Protein AF-A0A9D6UCI3-F1 (afdb_monomer)

pLDDT: mean 88.57, std 8.74, range [56.91, 96.25]

Foldseek 3Di:
DQAQDPQWGWDADVVVQKIFTAHPVGHTDDIDGHDPDVVSCVVVVNPDDDDPHDDDPPDVVVVD

Radius of gyration: 13.0 Å; Cα contacts (8 Å, |Δi|>4): 84; chains: 1; bounding box: 30×25×31 Å

Secondary structure (DSSP, 8-state):
----BTT-EEEEETTTTEEEEE-TTS-EEEEEE--SSHHHHHHTT--PPP-SSB--TT-GGGT-

Nearest PDB structures (foldseek):
  1tfk-assembly1_A  TM=7.956E-01  e=1.145E+00  Escherichia coli
  5yrx-assembly1_A-2  TM=6.081E-01  e=6.424E-01  Mycobacterium tuberculosis H37Rv
  1q7f-assembly1_A  TM=6.780E-01  e=1.301E+00  Drosophila melanogaster
  3f42-assembly1_A-2  TM=5.230E-01  e=1.480E+00  Helicobacter pylori
  3f42-assembly1_B-2  TM=5.106E-01  e=1.480E+00  Helicobacter pylori

Structure (mmCIF, N/CA/C/O backbone):
data_AF-A0A9D6UCI3-F1
#
_entry.id   AF-A0A9D6UCI3-F1
#
loop_
_atom_site.group_PDB
_atom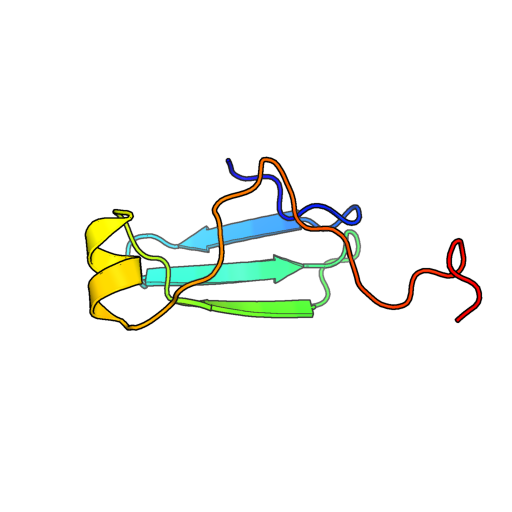_site.id
_atom_site.type_symbol
_atom_site.label_atom_id
_atom_site.label_alt_id
_atom_site.label_comp_id
_atom_site.label_asym_id
_atom_site.label_entity_id
_atom_site.label_seq_id
_atom_site.pdbx_PDB_ins_code
_atom_site.Cartn_x
_atom_site.Cartn_y
_atom_site.Cartn_z
_atom_site.occupancy
_atom_site.B_iso_or_equiv
_atom_site.auth_seq_id
_atom_site.auth_comp_id
_atom_site.auth_asym_id
_atom_site.auth_atom_id
_atom_site.pdbx_PDB_model_num
ATOM 1 N N . THR A 1 1 ? -7.318 4.733 -4.324 1.00 69.25 1 THR A N 1
ATOM 2 C CA . THR A 1 1 ? -6.743 4.227 -5.586 1.00 69.25 1 THR A CA 1
ATOM 3 C C . THR A 1 1 ? -6.186 2.838 -5.322 1.00 69.25 1 THR A C 1
ATOM 5 O O . THR A 1 1 ? -5.746 2.604 -4.203 1.00 69.25 1 THR A O 1
ATOM 8 N N . SER A 1 2 ? -6.284 1.919 -6.284 1.00 80.12 2 SER A N 1
ATOM 9 C CA . SER A 1 2 ? -5.634 0.595 -6.261 1.00 80.12 2 SER A CA 1
ATOM 10 C C . SER A 1 2 ? -4.439 0.532 -7.218 1.00 80.12 2 SER A C 1
ATOM 12 O O . SER A 1 2 ? -3.937 -0.550 -7.499 1.00 80.12 2 SER A O 1
ATOM 14 N N . ASP A 1 3 ? -4.020 1.677 -7.758 1.00 89.12 3 ASP A N 1
ATOM 15 C CA . ASP A 1 3 ? -2.856 1.790 -8.625 1.00 89.12 3 ASP A CA 1
ATOM 16 C C . ASP A 1 3 ? -1.610 2.050 -7.765 1.00 89.12 3 ASP A C 1
ATOM 18 O O . ASP A 1 3 ? -1.495 3.126 -7.169 1.00 89.12 3 ASP A O 1
ATOM 22 N N . PRO A 1 4 ? -0.679 1.085 -7.653 1.00 89.38 4 PRO A N 1
ATOM 23 C CA . PRO A 1 4 ? 0.567 1.302 -6.932 1.00 89.38 4 PRO A CA 1
ATOM 24 C C . PRO A 1 4 ? 1.568 2.140 -7.740 1.00 89.38 4 PRO A C 1
ATOM 26 O O . PRO A 1 4 ? 2.583 2.554 -7.187 1.00 89.38 4 PRO A O 1
ATOM 29 N N . GLY A 1 5 ? 1.292 2.423 -9.018 1.00 89.88 5 GLY A N 1
ATOM 30 C CA . GLY A 1 5 ? 2.215 3.062 -9.945 1.00 89.88 5 GLY A CA 1
ATOM 31 C C . GLY A 1 5 ? 3.363 2.144 -10.375 1.00 89.88 5 GLY A C 1
ATOM 32 O O . GLY A 1 5 ? 3.422 0.963 -10.028 1.00 89.88 5 GLY A O 1
ATOM 33 N N . GLY A 1 6 ? 4.259 2.655 -11.223 1.00 86.81 6 GLY A N 1
ATOM 34 C CA . GLY A 1 6 ? 5.436 1.914 -11.704 1.00 86.81 6 GLY A CA 1
ATOM 35 C C . GL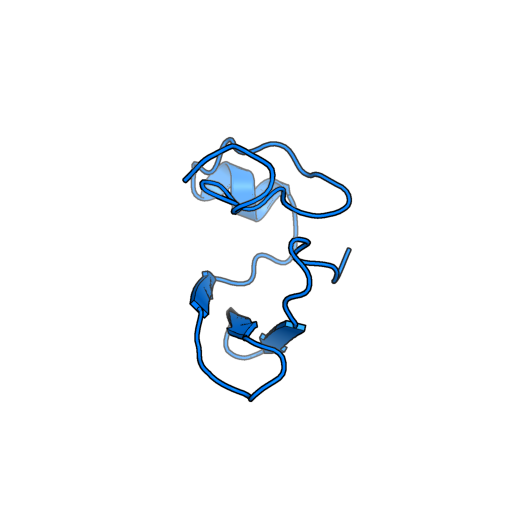Y A 1 6 ? 5.154 0.651 -12.533 1.00 86.81 6 GLY A C 1
ATOM 36 O O . GLY A 1 6 ? 6.076 -0.107 -12.822 1.00 86.81 6 GLY A O 1
ATOM 37 N N . GLY A 1 7 ? 3.900 0.414 -12.935 1.00 89.19 7 GLY A N 1
ATOM 38 C CA . GLY A 1 7 ? 3.499 -0.778 -13.686 1.00 89.19 7 GLY A CA 1
ATOM 39 C C . GLY A 1 7 ? 3.379 -2.052 -12.842 1.00 89.19 7 GLY A C 1
ATOM 40 O O . GLY A 1 7 ? 3.346 -3.143 -13.415 1.00 89.19 7 GLY A O 1
ATOM 41 N N . TYR A 1 8 ? 3.314 -1.923 -11.516 1.00 92.00 8 TYR A N 1
ATOM 42 C CA . TYR A 1 8 ? 3.090 -3.030 -10.588 1.00 92.00 8 TYR A CA 1
ATOM 43 C C . TYR A 1 8 ? 1.599 -3.342 -10.410 1.00 92.00 8 TYR A C 1
ATOM 45 O O . TYR A 1 8 ? 0.727 -2.573 -10.815 1.00 92.00 8 TYR A O 1
ATOM 53 N N . LEU A 1 9 ? 1.313 -4.490 -9.803 1.00 93.62 9 LEU A N 1
ATOM 54 C CA . LEU A 1 9 ? -0.024 -4.905 -9.387 1.00 93.62 9 LEU A CA 1
ATOM 55 C C . LEU A 1 9 ? -0.164 -4.716 -7.875 1.00 93.62 9 LEU A C 1
ATOM 57 O O . LEU A 1 9 ? 0.816 -4.856 -7.149 1.00 93.62 9 LEU A O 1
ATOM 61 N N . CYS A 1 10 ? -1.367 -4.390 -7.408 1.00 93.69 10 CYS A N 1
ATOM 62 C CA . CYS A 1 10 ? -1.674 -4.243 -5.987 1.00 93.69 10 CYS A CA 1
ATOM 63 C C . CYS A 1 10 ? -2.729 -5.274 -5.588 1.00 93.69 10 CYS A C 1
ATOM 65 O O . CYS A 1 10 ? -3.819 -5.302 -6.160 1.00 93.69 10 CYS A O 1
ATOM 67 N N . GLU A 1 11 ? -2.401 -6.098 -4.601 1.00 94.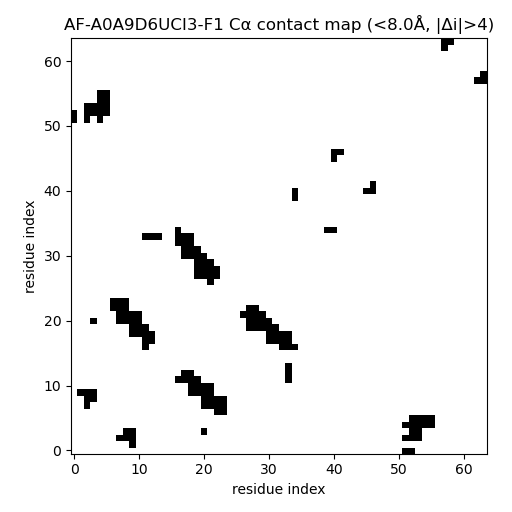25 11 GLU A N 1
ATOM 68 C CA . GLU A 1 11 ? -3.306 -7.052 -3.972 1.00 94.25 11 GLU A CA 1
ATOM 69 C C . GLU A 1 11 ? -3.571 -6.609 -2.534 1.00 94.25 11 GLU A C 1
ATOM 71 O O . GLU A 1 11 ? -2.648 -6.242 -1.810 1.00 94.25 11 GLU A O 1
ATOM 76 N N . ALA A 1 12 ? -4.834 -6.621 -2.111 1.00 93.31 12 ALA A N 1
ATOM 77 C CA . ALA A 1 12 ? -5.223 -6.218 -0.766 1.00 93.31 12 ALA A CA 1
ATOM 78 C C . ALA A 1 12 ? -6.149 -7.265 -0.148 1.00 93.31 12 ALA A C 1
ATOM 80 O O . ALA A 1 12 ? -7.208 -7.565 -0.700 1.00 93.31 12 ALA A O 1
ATOM 81 N N . ASP A 1 13 ? -5.780 -7.759 1.031 1.00 94.31 13 ASP A N 1
ATOM 82 C CA . ASP A 1 13 ? -6.657 -8.547 1.888 1.00 94.31 13 ASP A CA 1
ATOM 83 C C . ASP A 1 13 ? -7.095 -7.678 3.069 1.00 94.31 13 ASP A C 1
ATOM 85 O O . ASP A 1 13 ? -6.343 -7.391 4.004 1.00 94.31 13 ASP A O 1
ATOM 89 N N . THR A 1 14 ? -8.352 -7.244 3.033 1.00 93.25 14 THR A N 1
ATOM 90 C CA . THR A 1 14 ? -8.911 -6.374 4.070 1.00 93.25 14 THR A CA 1
ATOM 91 C C . THR A 1 14 ? -9.185 -7.098 5.388 1.00 93.25 14 THR A C 1
ATOM 93 O O . THR A 1 14 ? -9.261 -6.438 6.422 1.00 93.25 14 THR A O 1
ATOM 96 N N . VAL A 1 15 ? -9.349 -8.427 5.365 1.00 94.31 15 VAL A N 1
ATOM 97 C CA . VAL A 1 15 ? -9.582 -9.245 6.565 1.00 94.31 15 VAL A CA 1
ATOM 98 C C . VAL A 1 15 ? -8.264 -9.435 7.306 1.00 94.31 15 VAL A C 1
ATOM 100 O O . VAL A 1 15 ? -8.191 -9.172 8.505 1.00 94.31 15 VAL A O 1
ATOM 103 N N . ALA A 1 16 ? -7.208 -9.799 6.578 1.00 95.69 16 ALA A N 1
ATOM 104 C CA . ALA A 1 16 ? -5.857 -9.934 7.120 1.00 95.69 16 ALA A CA 1
ATOM 105 C C . ALA A 1 16 ? -5.155 -8.582 7.356 1.00 95.69 16 ALA A C 1
ATOM 107 O O . ALA A 1 16 ? -4.084 -8.539 7.959 1.00 95.69 16 ALA A O 1
ATOM 108 N N . ARG A 1 17 ? -5.757 -7.472 6.904 1.00 95.31 17 ARG A N 1
ATOM 109 C CA . ARG A 1 17 ? -5.166 -6.124 6.893 1.00 95.31 17 ARG A CA 1
ATOM 110 C C . ARG A 1 17 ? -3.814 -6.091 6.181 1.00 95.31 17 ARG A C 1
ATOM 112 O O . ARG A 1 17 ? -2.872 -5.455 6.650 1.00 95.31 17 ARG A O 1
ATOM 119 N N . TYR A 1 18 ? -3.745 -6.740 5.032 1.00 95.56 18 TYR A N 1
ATOM 120 C CA . TYR A 1 18 ? -2.527 -6.920 4.263 1.00 95.56 18 TYR A CA 1
ATOM 121 C C . TYR A 1 18 ? -2.631 -6.239 2.900 1.00 95.56 18 TYR A C 1
ATOM 123 O O . TYR A 1 18 ? -3.697 -6.235 2.280 1.00 95.56 18 TYR A O 1
ATOM 131 N N . VAL A 1 19 ? -1.524 -5.668 2.434 1.00 95.00 19 VAL A N 1
ATOM 132 C CA . VAL A 1 19 ? -1.367 -5.190 1.062 1.00 95.00 19 VAL A CA 1
ATOM 133 C C . VAL A 1 19 ? -0.042 -5.697 0.502 1.00 95.00 19 VAL A C 1
ATOM 135 O O . VAL A 1 19 ? 0.979 -5.624 1.181 1.00 95.00 19 VAL A O 1
ATOM 138 N N . ALA A 1 20 ? -0.055 -6.175 -0.737 1.00 95.56 20 ALA A N 1
ATOM 139 C CA . ALA A 1 20 ? 1.125 -6.571 -1.488 1.00 95.56 20 ALA A CA 1
ATOM 140 C C . ALA A 1 20 ? 1.185 -5.826 -2.816 1.00 95.56 20 ALA A C 1
ATOM 142 O O . ALA A 1 20 ? 0.195 -5.693 -3.534 1.00 95.56 20 ALA A O 1
ATOM 143 N N . ILE A 1 21 ? 2.381 -5.367 -3.151 1.00 93.88 21 ILE A N 1
ATOM 144 C CA . ILE A 1 21 ? 2.742 -4.854 -4.460 1.00 93.88 21 ILE A CA 1
ATOM 145 C C . ILE A 1 21 ? 3.533 -5.946 -5.166 1.00 93.88 21 ILE A C 1
ATOM 147 O O . ILE A 1 21 ? 4.573 -6.388 -4.676 1.00 93.88 21 ILE A O 1
ATOM 151 N N . MET A 1 22 ? 3.041 -6.364 -6.323 1.00 95.12 22 MET A N 1
ATOM 152 C CA . MET A 1 22 ? 3.556 -7.493 -7.087 1.00 95.12 22 MET A CA 1
ATOM 153 C C . MET A 1 22 ? 4.071 -7.023 -8.449 1.00 95.12 22 MET A C 1
ATOM 155 O O . MET A 1 22 ? 3.528 -6.099 -9.061 1.00 95.12 22 MET A O 1
ATOM 159 N N . THR A 1 23 ? 5.094 -7.681 -8.986 1.00 92.88 23 THR A N 1
ATOM 160 C CA . THR A 1 23 ? 5.399 -7.584 -10.417 1.00 92.88 23 THR A CA 1
ATOM 161 C C . THR A 1 23 ? 4.259 -8.192 -11.232 1.00 92.88 23 THR A C 1
ATOM 163 O O . THR A 1 23 ? 3.512 -9.048 -10.759 1.00 92.88 23 THR A O 1
ATOM 166 N N . LYS A 1 24 ? 4.171 -7.838 -12.518 1.00 90.25 24 LYS A N 1
ATOM 167 C CA . LYS A 1 24 ? 3.225 -8.489 -13.444 1.00 90.25 24 LYS A CA 1
ATOM 168 C C . LYS A 1 24 ? 3.468 -9.996 -13.607 1.00 90.25 24 LYS A C 1
ATOM 170 O O . LYS A 1 24 ? 2.568 -10.704 -14.038 1.00 90.25 24 LYS A O 1
ATOM 175 N N . SER A 1 25 ? 4.675 -10.473 -13.296 1.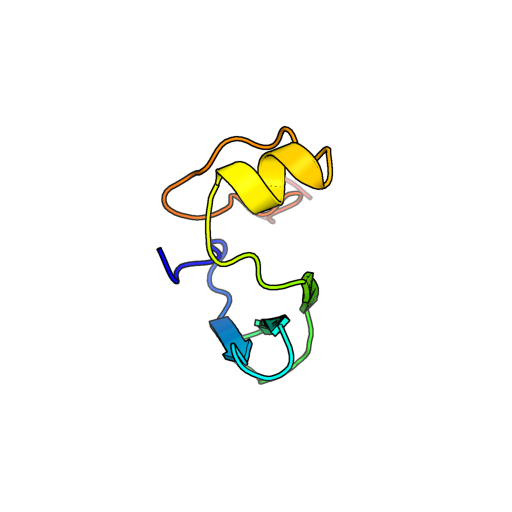00 93.31 25 SER A N 1
ATOM 176 C CA . SER A 1 25 ? 5.028 -11.897 -13.314 1.00 93.31 25 SER A CA 1
ATOM 177 C C . SER A 1 25 ? 4.694 -12.627 -12.007 1.00 93.31 25 SER A C 1
ATOM 179 O O . SER A 1 25 ? 4.976 -13.817 -11.909 1.00 93.31 25 SER A O 1
ATOM 181 N N . GLY A 1 26 ? 4.112 -11.939 -11.016 1.00 91.56 26 GLY A N 1
ATOM 182 C CA . GLY A 1 26 ? 3.684 -12.529 -9.745 1.00 91.56 26 GLY A CA 1
ATOM 183 C C . GLY A 1 26 ? 4.764 -12.589 -8.663 1.00 91.56 26 GLY A C 1
ATOM 184 O O . GLY A 1 26 ? 4.587 -13.299 -7.679 1.00 91.56 26 GLY A O 1
ATOM 185 N N . ALA A 1 27 ? 5.881 -11.870 -8.812 1.00 94.88 27 ALA A N 1
ATOM 186 C CA . ALA A 1 27 ? 6.885 -11.763 -7.753 1.00 94.88 27 ALA A CA 1
ATOM 187 C C . ALA A 1 27 ? 6.525 -10.639 -6.771 1.00 94.88 27 ALA A C 1
ATOM 189 O O . ALA A 1 27 ? 6.097 -9.566 -7.195 1.00 94.88 27 ALA A O 1
ATOM 190 N N . LEU A 1 28 ? 6.736 -10.862 -5.472 1.00 94.75 28 LEU A N 1
ATOM 191 C CA . LEU A 1 28 ? 6.518 -9.845 -4.442 1.00 94.75 28 LEU A CA 1
ATOM 192 C C . LEU A 1 28 ? 7.592 -8.752 -4.521 1.00 94.75 28 LEU A C 1
ATOM 194 O O . LEU A 1 28 ? 8.785 -9.049 -4.484 1.00 94.75 28 LEU A O 1
ATOM 198 N N . MET A 1 29 ? 7.161 -7.493 -4.603 1.00 92.00 29 MET A N 1
ATOM 199 C CA . MET A 1 29 ? 8.035 -6.313 -4.596 1.00 92.00 29 MET A CA 1
ATOM 200 C C . MET A 1 29 ? 8.031 -5.601 -3.250 1.00 92.00 29 MET A C 1
ATOM 202 O O . MET A 1 29 ? 9.071 -5.150 -2.778 1.00 92.00 29 MET A O 1
ATOM 206 N N . HIS A 1 30 ? 6.854 -5.461 -2.647 1.00 91.56 30 HIS A N 1
ATOM 207 C CA . HIS A 1 30 ? 6.688 -4.790 -1.367 1.00 91.56 30 HIS A CA 1
ATOM 208 C C . HIS A 1 30 ? 5.415 -5.279 -0.691 1.00 91.56 30 HIS A C 1
ATOM 210 O O . HIS A 1 30 ? 4.434 -5.560 -1.367 1.00 91.56 30 HIS A O 1
ATOM 216 N N . GLU A 1 31 ? 5.404 -5.325 0.631 1.00 94.62 31 GLU A N 1
ATOM 217 C CA . GLU A 1 31 ? 4.211 -5.633 1.406 1.00 94.62 31 GLU A CA 1
ATOM 218 C C . GLU A 1 31 ? 4.052 -4.660 2.565 1.00 94.62 31 GLU A C 1
ATOM 220 O O . GLU A 1 31 ? 5.018 -4.051 3.029 1.00 94.62 31 GLU A O 1
ATOM 225 N N . GLY A 1 32 ? 2.822 -4.515 3.042 1.00 93.62 32 GLY A N 1
ATOM 226 C CA . GLY A 1 32 ? 2.516 -3.636 4.153 1.00 93.62 32 GLY A CA 1
ATOM 227 C C . GLY A 1 32 ? 1.144 -3.881 4.758 1.00 93.62 32 GLY A C 1
ATOM 228 O O . GLY A 1 32 ? 0.388 -4.768 4.361 1.00 93.62 32 GLY A O 1
ATOM 229 N N . THR A 1 33 ? 0.815 -3.051 5.740 1.00 95.06 33 THR A N 1
ATOM 230 C CA . THR A 1 33 ? -0.478 -3.098 6.420 1.00 95.06 33 THR A CA 1
ATOM 231 C C . THR A 1 33 ? -1.523 -2.322 5.629 1.00 95.06 33 THR A C 1
ATOM 233 O O . THR A 1 33 ? -1.335 -1.147 5.314 1.00 95.06 33 THR A O 1
ATOM 236 N N . TYR A 1 34 ? -2.673 -2.944 5.381 1.00 94.19 34 TYR A N 1
ATOM 237 C CA . TYR A 1 34 ? -3.849 -2.242 4.886 1.00 94.19 34 TYR A CA 1
ATOM 238 C C . TYR A 1 34 ? -4.478 -1.404 6.009 1.00 94.19 34 TYR A C 1
ATOM 240 O O . TYR A 1 34 ? -4.899 -1.912 7.059 1.00 94.19 34 TYR A O 1
ATOM 248 N N . TYR A 1 35 ? -4.573 -0.102 5.759 1.00 93.31 35 TYR A N 1
ATOM 249 C CA . TYR A 1 35 ? -5.292 0.852 6.592 1.00 93.31 35 TYR A CA 1
ATOM 250 C C . TYR A 1 35 ? -6.577 1.264 5.881 1.00 93.31 35 TYR A C 1
ATOM 252 O O . TYR A 1 35 ? -6.560 1.654 4.715 1.00 93.31 35 TYR A O 1
ATOM 260 N N . LYS A 1 36 ? -7.704 1.177 6.590 1.00 91.31 36 LYS A N 1
ATOM 261 C CA . LYS A 1 36 ? -9.024 1.436 6.004 1.00 91.31 36 LYS A CA 1
ATOM 262 C C . LYS A 1 36 ? -9.274 2.926 5.775 1.00 91.31 36 LYS A C 1
ATOM 264 O O . LYS A 1 36 ? -10.0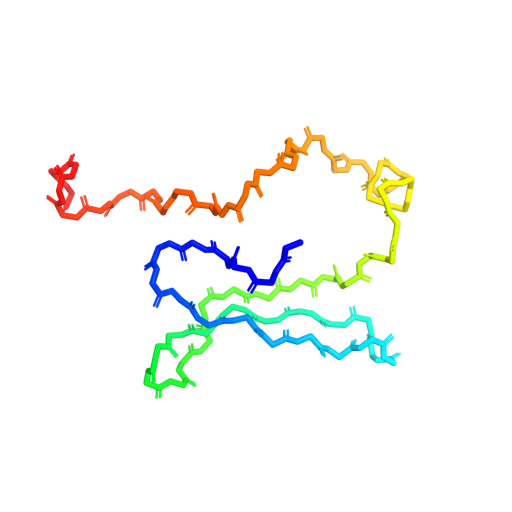20 3.290 4.870 1.00 91.31 36 LYS A O 1
ATOM 269 N N . THR A 1 37 ? -8.681 3.779 6.609 1.00 92.00 37 THR A N 1
ATOM 270 C CA . THR A 1 37 ? -8.877 5.230 6.569 1.00 92.00 37 THR A CA 1
ATOM 271 C C . THR A 1 37 ? -7.549 5.977 6.635 1.00 92.00 37 THR A C 1
ATOM 273 O O . THR A 1 37 ? -6.561 5.463 7.157 1.00 92.00 37 THR A O 1
ATOM 276 N N . LEU A 1 38 ? -7.537 7.222 6.150 1.00 90.69 38 LEU A N 1
ATOM 277 C CA . LEU A 1 38 ? -6.376 8.109 6.281 1.00 90.69 38 LEU A CA 1
ATOM 278 C C . LEU A 1 38 ? -6.044 8.409 7.751 1.00 90.69 38 LEU A C 1
ATOM 280 O O . LEU A 1 38 ? -4.875 8.468 8.108 1.00 90.69 38 LEU A O 1
ATOM 284 N N . ALA A 1 39 ? -7.054 8.497 8.621 1.00 93.69 39 ALA A N 1
ATOM 285 C CA . ALA A 1 39 ? -6.843 8.682 10.055 1.00 93.69 39 ALA A CA 1
ATOM 286 C C . ALA A 1 39 ? -6.079 7.503 10.690 1.00 93.69 39 ALA A C 1
ATOM 288 O O . ALA A 1 39 ? -5.248 7.707 11.573 1.00 93.69 39 ALA A O 1
ATOM 289 N N . ASP A 1 40 ? -6.314 6.268 10.228 1.00 94.38 40 ASP A N 1
ATOM 290 C CA . ASP A 1 40 ? -5.563 5.097 10.700 1.00 94.38 40 ASP A CA 1
ATOM 291 C C . ASP A 1 40 ? -4.095 5.133 10.242 1.00 94.38 40 ASP A C 1
ATOM 293 O O . ASP A 1 40 ? -3.209 4.724 10.993 1.00 94.38 40 ASP A O 1
ATOM 297 N N . ILE A 1 41 ? -3.838 5.652 9.035 1.00 93.00 41 ILE A N 1
ATOM 298 C CA . ILE A 1 41 ? -2.487 5.873 8.489 1.00 93.00 41 ILE A CA 1
ATOM 299 C C . ILE A 1 41 ? -1.748 6.934 9.318 1.00 93.00 41 ILE A C 1
ATOM 301 O O . ILE A 1 41 ? -0.616 6.710 9.751 1.00 93.00 41 ILE A 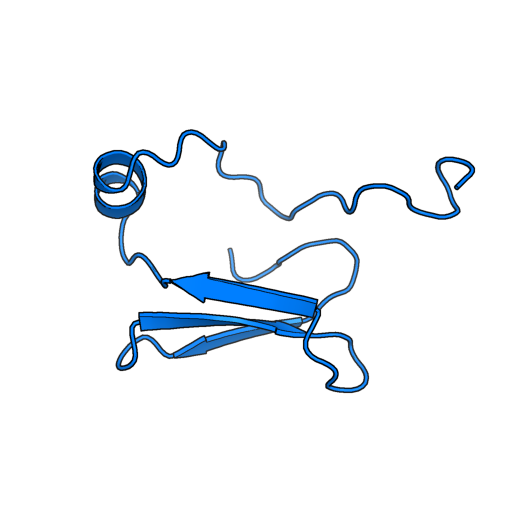O 1
ATOM 305 N N . GLU A 1 42 ? -2.404 8.061 9.602 1.00 94.25 42 GLU A N 1
ATOM 306 C CA . GLU A 1 42 ? -1.853 9.138 10.432 1.00 94.25 42 GLU A CA 1
ATOM 307 C C . GLU A 1 42 ? -1.574 8.669 11.864 1.00 94.25 42 GLU A C 1
ATOM 309 O O . GLU A 1 42 ? -0.506 8.943 12.413 1.00 94.25 42 GLU A O 1
ATOM 314 N N . LYS A 1 43 ? -2.493 7.897 12.460 1.00 95.94 43 LYS A N 1
ATOM 315 C CA . LYS A 1 43 ? -2.317 7.297 13.791 1.00 95.94 43 LYS A CA 1
ATOM 316 C C . LYS A 1 43 ? -1.136 6.325 13.837 1.00 95.94 43 LYS A C 1
ATOM 318 O O . LYS A 1 43 ? -0.495 6.207 14.879 1.00 95.94 43 LYS A O 1
ATOM 323 N N . ALA A 1 44 ? -0.832 5.653 12.726 1.00 94.69 44 ALA A N 1
ATOM 324 C CA . ALA A 1 44 ? 0.362 4.823 12.580 1.00 94.69 44 ALA A CA 1
ATOM 325 C C . ALA A 1 44 ? 1.654 5.642 12.366 1.00 94.69 44 ALA A C 1
ATOM 327 O O . ALA A 1 44 ? 2.734 5.066 12.254 1.00 94.69 44 ALA A O 1
ATOM 328 N N . GLY A 1 45 ? 1.568 6.976 12.319 1.00 96.25 45 GLY A N 1
ATOM 329 C CA . GLY A 1 45 ? 2.707 7.879 12.155 1.00 96.25 45 GLY A CA 1
ATOM 330 C C . GLY A 1 45 ? 3.205 8.010 10.715 1.00 96.25 45 GLY A C 1
ATOM 331 O O . GLY A 1 45 ? 4.262 8.602 10.490 1.00 96.25 45 GLY A O 1
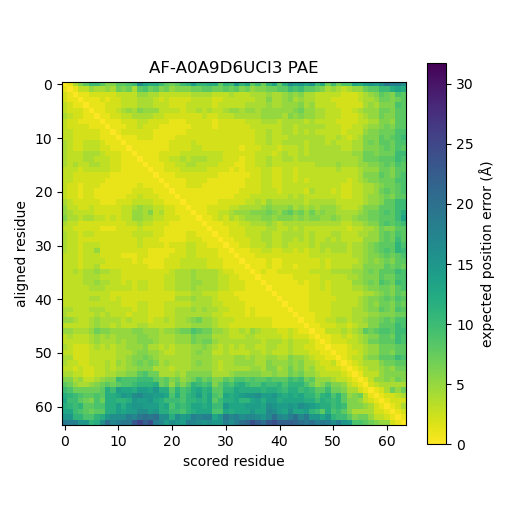ATOM 332 N N . ILE A 1 46 ? 2.466 7.483 9.735 1.00 92.94 46 ILE A N 1
ATOM 333 C CA . ILE A 1 46 ? 2.824 7.561 8.318 1.00 92.94 46 ILE A CA 1
ATOM 334 C C . ILE A 1 46 ? 2.427 8.945 7.794 1.00 92.94 46 ILE A C 1
ATOM 336 O O . ILE A 1 46 ? 1.260 9.323 7.818 1.00 92.94 46 ILE A O 1
ATOM 340 N N . LYS A 1 47 ? 3.418 9.703 7.312 1.00 91.62 47 LYS A N 1
ATOM 341 C CA . LYS A 1 47 ? 3.260 11.095 6.841 1.00 91.62 47 LYS A CA 1
ATOM 342 C C . LYS A 1 47 ? 3.341 11.245 5.319 1.00 91.62 47 LYS A C 1
ATOM 344 O O . LYS A 1 47 ? 3.423 12.363 4.817 1.00 91.62 47 LYS A O 1
ATOM 349 N N . ALA A 1 48 ? 3.388 10.133 4.591 1.00 87.25 48 ALA A N 1
ATOM 350 C CA . ALA A 1 48 ? 3.447 10.152 3.136 1.00 87.25 48 ALA A CA 1
ATOM 351 C C . ALA A 1 48 ? 2.147 10.727 2.553 1.00 87.25 48 ALA A C 1
ATOM 353 O O . ALA A 1 48 ? 1.054 10.426 3.034 1.00 87.25 48 ALA A O 1
ATOM 354 N N . SER A 1 49 ? 2.263 11.546 1.509 1.00 87.62 49 SER A N 1
ATOM 355 C CA . SER A 1 49 ? 1.096 12.078 0.810 1.00 87.62 49 SER A CA 1
ATOM 356 C C . SER A 1 49 ? 0.409 10.987 -0.005 1.00 87.62 49 SER A C 1
ATOM 358 O O . SER A 1 49 ? 1.067 10.194 -0.680 1.00 87.62 49 SER A O 1
ATOM 360 N N . LEU A 1 50 ? -0.924 10.979 0.013 1.00 86.94 50 LEU A N 1
ATOM 361 C CA . LEU A 1 50 ? -1.694 10.159 -0.912 1.00 86.94 50 LEU A CA 1
ATOM 362 C C . LEU A 1 50 ? -1.509 10.699 -2.335 1.00 86.94 50 LEU A C 1
ATOM 364 O O . LEU A 1 50 ? -1.809 11.860 -2.609 1.00 86.94 50 LEU A O 1
ATOM 368 N N . VAL A 1 51 ? -1.054 9.837 -3.237 1.00 88.06 51 VAL A N 1
ATOM 369 C CA . VAL A 1 51 ? -0.879 10.128 -4.664 1.00 88.06 51 VAL A CA 1
ATOM 370 C C . VAL A 1 51 ? -1.760 9.191 -5.502 1.00 88.06 51 VAL A C 1
ATOM 372 O O . VAL A 1 51 ? -2.101 8.107 -5.023 1.00 88.06 51 VAL A O 1
ATOM 375 N N . PRO A 1 52 ? -2.154 9.563 -6.738 1.00 86.75 52 PRO A N 1
ATOM 376 C CA . PRO A 1 52 ? -2.929 8.680 -7.617 1.00 86.75 52 PRO A CA 1
ATOM 377 C C . PRO A 1 52 ? -2.244 7.332 -7.911 1.00 86.75 52 PRO A C 1
ATOM 379 O O . PRO A 1 52 ? -2.943 6.322 -7.993 1.00 86.75 52 PRO A O 1
ATOM 382 N N . GLY A 1 53 ? -0.908 7.334 -7.992 1.00 86.94 53 GLY A N 1
ATOM 383 C CA . GLY A 1 53 ? -0.023 6.169 -8.096 1.00 86.94 53 GLY A CA 1
ATOM 384 C C . GLY A 1 53 ? 1.416 6.562 -7.730 1.00 86.94 53 GLY A C 1
ATOM 385 O O . GLY A 1 53 ? 1.780 7.735 -7.848 1.00 86.94 53 GLY A O 1
ATOM 386 N N . SER A 1 54 ? 2.219 5.617 -7.232 1.00 86.38 54 SER A N 1
ATOM 387 C CA . SER A 1 54 ? 3.594 5.902 -6.800 1.00 86.38 54 SER A CA 1
ATOM 388 C C . SER A 1 54 ? 4.551 6.023 -7.984 1.00 86.38 54 SER A C 1
ATOM 390 O O . SER A 1 54 ? 4.420 5.331 -8.996 1.00 86.38 54 SER A O 1
ATOM 392 N N . HIS A 1 55 ? 5.561 6.876 -7.840 1.00 85.31 55 HIS A N 1
ATOM 393 C CA . HIS A 1 55 ? 6.665 6.950 -8.788 1.00 85.31 55 HIS A CA 1
ATOM 394 C C . HIS A 1 55 ? 7.803 6.039 -8.305 1.00 85.31 55 HIS A C 1
ATOM 396 O O . HIS A 1 55 ? 8.339 6.280 -7.219 1.00 85.31 55 HIS A O 1
ATOM 402 N N . PRO A 1 56 ? 8.157 4.968 -9.040 1.00 77.25 56 PRO A N 1
ATOM 403 C CA . PRO A 1 56 ? 9.236 4.078 -8.635 1.00 77.25 56 PRO A CA 1
ATOM 404 C C . PRO A 1 56 ? 10.569 4.823 -8.667 1.00 77.25 56 PRO A C 1
ATOM 406 O O . PRO A 1 56 ? 10.905 5.469 -9.654 1.00 77.25 56 PRO A O 1
ATOM 409 N N . TRP A 1 57 ? 11.340 4.707 -7.591 1.00 73.69 57 TRP A N 1
ATOM 410 C CA . TRP A 1 57 ? 12.681 5.273 -7.538 1.00 73.69 57 TRP A CA 1
ATOM 411 C C . TRP A 1 57 ? 13.669 4.388 -8.306 1.00 73.69 57 TRP A C 1
ATOM 413 O O . TRP A 1 57 ? 13.605 3.161 -8.212 1.00 73.69 57 TRP A O 1
ATOM 423 N N . GLY A 1 58 ? 14.588 5.005 -9.052 1.00 71.00 58 GLY A N 1
ATOM 424 C CA . GLY A 1 58 ? 15.644 4.287 -9.769 1.00 71.00 58 GLY A CA 1
ATOM 425 C C . GLY A 1 58 ? 15.1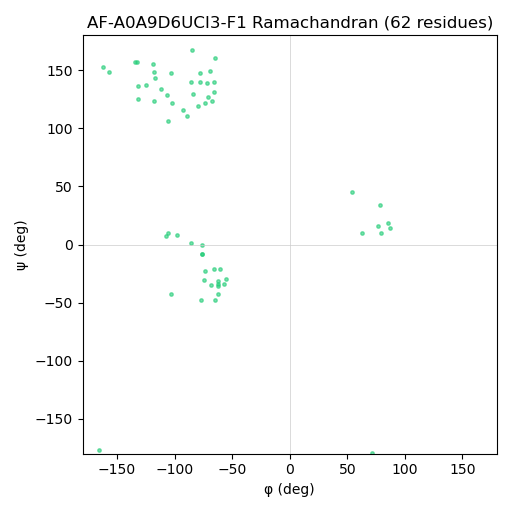76 3.639 -11.071 1.00 71.00 58 GLY A C 1
ATOM 426 O O . GLY A 1 58 ? 15.635 2.555 -11.426 1.00 71.00 58 GLY A O 1
ATOM 427 N N . SER A 1 59 ? 14.236 4.260 -11.788 1.00 71.31 59 SER A N 1
ATOM 428 C CA . SER A 1 59 ? 13.860 3.756 -13.109 1.00 71.31 59 SER A CA 1
ATOM 429 C C . SER A 1 59 ? 15.003 3.956 -14.119 1.00 71.31 59 SER A C 1
ATOM 431 O O . SER A 1 59 ? 15.736 4.942 -14.054 1.00 71.31 59 SER A O 1
ATOM 433 N N . LYS A 1 60 ? 15.131 3.070 -15.122 1.00 70.69 60 LYS A N 1
ATOM 434 C CA . LYS A 1 60 ? 16.114 3.250 -16.217 1.00 70.69 60 LYS A CA 1
ATOM 435 C C . LYS A 1 60 ? 15.955 4.589 -16.944 1.00 70.69 60 LYS A C 1
ATOM 437 O O . LYS A 1 60 ? 16.925 5.132 -17.462 1.00 70.69 60 LYS A O 1
ATOM 442 N N . ALA A 1 61 ? 14.730 5.116 -16.996 1.00 70.75 61 ALA A N 1
ATOM 443 C CA . ALA A 1 61 ? 14.441 6.425 -17.578 1.00 70.75 61 ALA A CA 1
ATOM 444 C C . ALA A 1 61 ? 15.079 7.583 -16.783 1.00 70.75 61 ALA A C 1
ATOM 446 O O . ALA A 1 61 ? 15.299 8.652 -17.341 1.00 70.75 61 ALA A O 1
ATOM 447 N N . GLU A 1 62 ? 15.411 7.357 -15.511 1.00 71.75 62 GLU A N 1
ATOM 448 C CA . GLU A 1 62 ? 16.091 8.299 -14.617 1.00 71.75 62 GLU A CA 1
ATOM 449 C C . GLU A 1 62 ? 17.605 8.040 -14.517 1.00 71.75 62 GLU A C 1
ATOM 451 O O . GLU A 1 62 ? 18.282 8.677 -13.714 1.00 71.75 62 GLU A O 1
ATOM 456 N N . GLY A 1 63 ? 18.154 7.140 -15.345 1.00 68.56 63 GLY A N 1
ATOM 457 C CA . GLY A 1 63 ? 19.600 6.937 -15.485 1.00 68.56 63 GLY A CA 1
ATOM 458 C C . GLY A 1 63 ? 20.251 5.991 -14.468 1.00 68.56 63 GLY A C 1
ATOM 459 O O . GLY A 1 63 ? 21.471 6.051 -14.318 1.00 68.56 63 GLY A O 1
ATOM 460 N N . PHE A 1 64 ? 19.464 5.141 -13.796 1.00 56.91 64 PHE A N 1
ATOM 461 C CA . PHE A 1 64 ? 19.935 4.088 -12.880 1.00 56.91 64 PHE A CA 1
ATOM 462 C C . PHE A 1 64 ? 20.032 2.707 -13.547 1.00 56.91 64 PHE A C 1
ATOM 464 O O . PHE A 1 64 ? 19.213 2.403 -14.451 1.00 56.91 64 PHE A O 1
#

Solvent-acc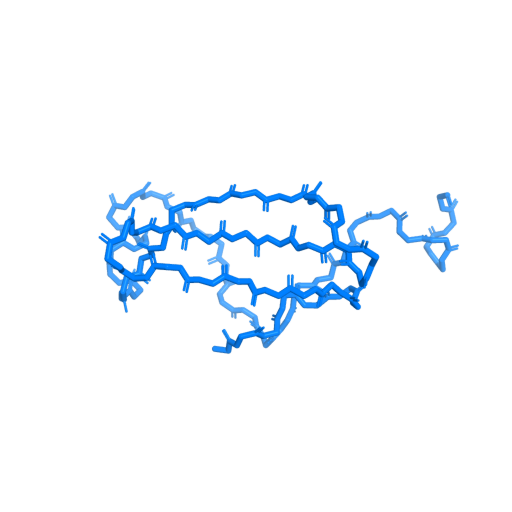essible surface area (backbone atoms only — not comparable to full-atom values): 4056 Å² total; per-residue (Å²): 126,75,51,54,30,75,79,43,41,59,49,73,40,81,89,81,30,32,31,37,35,24,42,85,88,70,46,84,73,48,73,49,74,50,61,94,45,71,68,56,36,48,74,71,68,54,82,76,78,91,62,77,43,45,81,64,83,73,40,65,94,76,76,88

Mean predicted aligned error: 4.49 Å

Sequence (64 aa):
TSDPGGGYLCEADTVARYVAIMTKSGALMHEGTYYKTLADIEKAGIKASLVPGSHPWGSKAEGF